Protein AF-A0A925HB87-F1 (afdb_monomer)

Secondary structure (DSSP, 8-state):
-EEEE-TTS-EEEE---SS--PPBTTBSSEEEEEETTEEEEEETTTEEEEE-TT--EEEEE---S---TT-TTS-GGGHHHHHHHHHHHHHHH-PPPSS-HHHHHHHHHHHHHHHHHHHHTSPPPB-TTT-PBPS-TTGGGGSS-PPPTT-----

pLDDT: mean 91.29, std 8.97, range [54.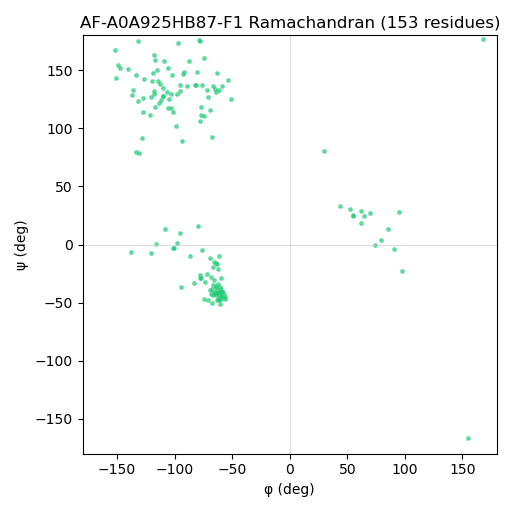75, 98.31]

Foldseek 3Di:
DFWDADPVRDIDDDDDDDPDPDDDPPANDWDWDDDPFWIKTGGPQRKIWTAGPVRDTPDIDHDPDDDDPPDPPDDRPCPVVVQVVQVVCCVPPVHDHPCDPVNVCVVVLSVLQRVLCVVLVHDFDADPVPGDTPPDPPSVVSVDDDDDPPRDDPD

Radius of gyration: 19.56 Å; Cα contacts (8 Å, |Δi|>4): 152; chains: 1; bounding box: 57×35×45 Å

Solvent-accessible surface area (backbone atoms only — not comparable to full-atom values): 9898 Å² total; per-residue (Å²): 117,41,81,47,79,47,96,86,77,47,72,48,79,48,77,83,72,81,100,51,92,78,57,61,96,85,29,92,48,70,51,77,46,83,56,99,75,23,34,42,40,36,46,60,46,82,24,39,37,30,27,37,83,85,70,47,82,76,44,75,48,80,49,92,65,92,59,56,91,80,43,89,90,48,73,68,84,58,59,59,56,55,55,53,49,41,50,50,37,27,72,76,71,66,42,81,59,96,77,40,71,65,59,53,47,53,61,52,46,56,56,51,51,43,52,38,27,63,74,63,71,49,90,78,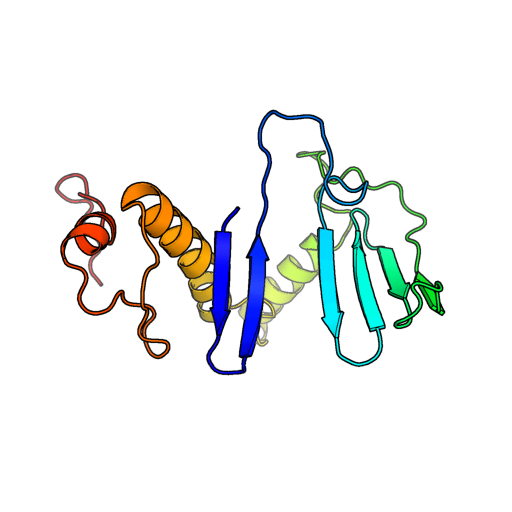50,63,41,88,89,78,70,46,75,54,96,45,74,73,47,54,66,64,73,63,77,89,59,61,92,93,62,64,83,90,124

Mean predicted aligned error: 5.36 Å

Nearest PDB structures (foldseek):
  5uib-assembly1_A  TM=6.207E-01  e=1.315E-01  Rhizobium rhizogenes K84
  4uzr-assembly1_B  TM=5.545E-01  e=1.026E-01  Pyrococcus horikoshii
  2m3x-assembly1_A  TM=5.804E-01  e=1.792E-01  Pyrococcus horikoshii OT3
  8pu0-assembly1_A  TM=7.277E-01  e=6.930E+00  Homo sapiens
  8asv-assembly1_A  TM=5.693E-01  e=3.295E+00  Saccharomyces cerevisiae

Structure (mmCIF, N/CA/C/O backbone):
data_AF-A0A925HB87-F1
#
_entry.id   AF-A0A925HB87-F1
#
loop_
_atom_site.group_PDB
_atom_site.id
_atom_site.type_symbol
_atom_site.label_atom_id
_atom_site.label_alt_id
_atom_site.label_comp_id
_atom_site.label_asym_id
_atom_site.label_entity_id
_atom_site.label_seq_id
_atom_site.pdbx_PDB_ins_code
_atom_site.Cartn_x
_atom_site.Cartn_y
_atom_site.Cartn_z
_atom_site.occupancy
_atom_site.B_iso_or_equiv
_atom_site.auth_seq_id
_atom_site.auth_comp_id
_atom_site.auth_asym_id
_atom_site.auth_atom_id
_atom_site.pdbx_PDB_model_num
ATOM 1 N N . VAL A 1 1 ? 5.043 8.160 10.019 1.00 91.69 1 VAL A N 1
ATOM 2 C CA . VAL A 1 1 ? 5.414 6.803 9.564 1.00 91.69 1 VAL A CA 1
ATOM 3 C C . VAL A 1 1 ? 4.328 5.850 10.026 1.00 91.69 1 VAL A C 1
ATOM 5 O O . VAL A 1 1 ? 3.898 5.988 11.164 1.00 91.69 1 VAL A O 1
ATOM 8 N N . ILE A 1 2 ? 3.860 4.958 9.157 1.00 95.12 2 ILE A N 1
ATOM 9 C CA . ILE A 1 2 ? 2.894 3.898 9.472 1.00 95.12 2 ILE A CA 1
ATOM 10 C C . ILE A 1 2 ? 3.596 2.569 9.203 1.00 95.12 2 ILE A C 1
ATOM 12 O O . ILE A 1 2 ? 4.167 2.404 8.128 1.00 95.12 2 ILE A O 1
ATOM 16 N N . ASN A 1 3 ? 3.554 1.646 10.159 1.00 97.12 3 ASN A N 1
ATOM 17 C CA . ASN A 1 3 ? 4.065 0.290 9.986 1.00 97.12 3 ASN A CA 1
ATOM 18 C C . ASN A 1 3 ? 2.886 -0.682 9.943 1.00 97.12 3 ASN A C 1
ATOM 20 O O . ASN A 1 3 ? 1.965 -0.571 10.751 1.00 97.12 3 ASN A O 1
ATOM 24 N N . LEU A 1 4 ? 2.919 -1.598 8.983 1.00 97.00 4 LEU A N 1
ATOM 25 C CA . LEU A 1 4 ? 1.906 -2.618 8.742 1.00 97.00 4 LEU A CA 1
ATOM 26 C C . LEU A 1 4 ? 2.619 -3.965 8.699 1.00 97.00 4 LEU A C 1
ATOM 28 O O . LEU A 1 4 ? 3.563 -4.121 7.928 1.00 97.00 4 LEU A O 1
ATOM 32 N N . GLU A 1 5 ? 2.167 -4.917 9.504 1.00 97.31 5 GLU A N 1
ATOM 33 C CA . GLU A 1 5 ? 2.688 -6.283 9.539 1.00 97.31 5 GLU A CA 1
ATOM 34 C C . GLU A 1 5 ? 1.603 -7.244 9.058 1.00 97.31 5 GLU A C 1
ATOM 36 O O . GLU A 1 5 ? 0.422 -7.070 9.374 1.00 97.31 5 GLU A O 1
ATOM 41 N N . PHE A 1 6 ? 2.007 -8.248 8.286 1.00 95.75 6 PHE A N 1
ATOM 42 C CA . PHE A 1 6 ? 1.111 -9.228 7.685 1.00 95.75 6 PHE A CA 1
ATOM 43 C C . PHE A 1 6 ? 1.410 -10.636 8.210 1.00 95.75 6 PHE A C 1
ATOM 45 O O . PHE A 1 6 ? 2.502 -10.931 8.697 1.00 95.75 6 PHE A O 1
ATOM 52 N N . ASP A 1 7 ? 0.422 -11.522 8.100 1.00 94.12 7 ASP A 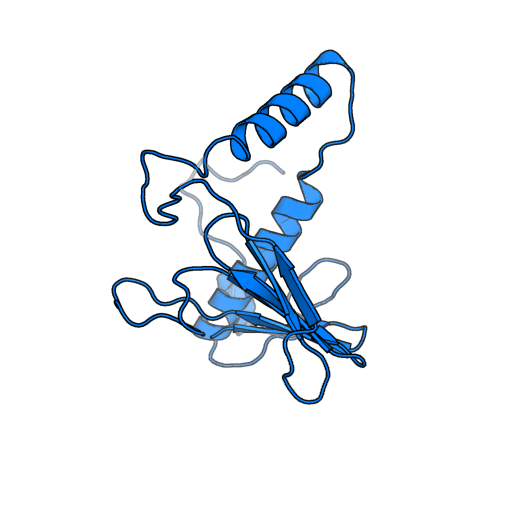N 1
ATOM 53 C CA . ASP A 1 7 ? 0.478 -12.905 8.588 1.00 94.12 7 ASP A CA 1
ATOM 54 C C . ASP A 1 7 ? 1.601 -13.736 7.948 1.00 94.12 7 ASP A C 1
ATOM 56 O O . ASP A 1 7 ? 2.167 -14.621 8.584 1.00 94.12 7 ASP A O 1
ATOM 60 N N . ASN A 1 8 ? 1.970 -13.409 6.712 1.00 95.38 8 ASN A N 1
ATOM 61 C CA . ASN A 1 8 ? 3.070 -14.018 5.974 1.00 95.38 8 ASN A CA 1
ATOM 62 C C . ASN A 1 8 ? 4.466 -13.481 6.358 1.00 95.38 8 ASN A C 1
ATOM 64 O O . ASN A 1 8 ? 5.412 -13.680 5.597 1.00 95.38 8 ASN A O 1
ATOM 68 N N . HIS A 1 9 ? 4.599 -12.786 7.494 1.00 94.94 9 HIS A N 1
ATOM 69 C CA . HIS A 1 9 ? 5.845 -12.176 7.979 1.00 94.94 9 HIS A CA 1
ATOM 70 C C . HIS A 1 9 ? 6.439 -11.101 7.056 1.00 94.94 9 HIS A C 1
ATOM 72 O O . HIS A 1 9 ? 7.611 -10.747 7.182 1.00 94.94 9 HIS A O 1
ATOM 78 N N . SER A 1 10 ? 5.636 -10.553 6.142 1.00 96.69 10 SER A N 1
ATOM 79 C CA . SER A 1 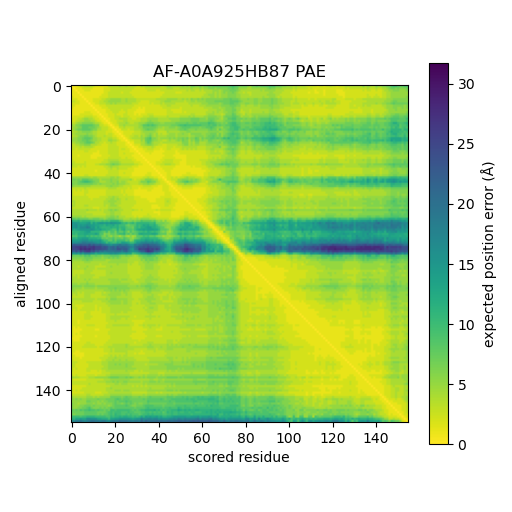10 ? 5.997 -9.339 5.415 1.00 96.69 10 SER A CA 1
ATOM 80 C C . SER A 1 10 ? 5.578 -8.093 6.194 1.00 96.69 10 SER A C 1
ATOM 82 O O . SER A 1 10 ? 4.681 -8.132 7.042 1.00 96.69 10 SER A O 1
ATOM 84 N N . ALA A 1 11 ? 6.229 -6.972 5.895 1.00 97.19 11 ALA A N 1
ATOM 85 C CA . ALA A 1 11 ? 5.891 -5.687 6.479 1.00 97.19 11 ALA A CA 1
ATOM 86 C C . ALA A 1 11 ? 5.979 -4.572 5.439 1.00 97.19 11 ALA A C 1
ATOM 88 O O . ALA A 1 11 ? 6.774 -4.627 4.499 1.00 97.19 11 ALA A O 1
ATOM 89 N N . ILE A 1 12 ? 5.165 -3.540 5.637 1.00 96.81 12 ILE A N 1
ATOM 90 C CA . ILE A 1 12 ? 5.227 -2.285 4.895 1.00 96.81 12 ILE A CA 1
ATOM 91 C C . ILE A 1 12 ? 5.466 -1.163 5.896 1.00 96.81 12 ILE A C 1
ATOM 93 O O . ILE A 1 12 ? 4.697 -0.984 6.841 1.00 96.81 12 ILE A O 1
ATOM 97 N N . THR A 1 13 ? 6.491 -0.358 5.636 1.00 96.00 13 THR A N 1
ATOM 98 C CA . THR A 1 13 ? 6.680 0.939 6.284 1.00 96.00 13 THR A CA 1
ATOM 99 C C . THR A 1 13 ? 6.324 2.024 5.282 1.00 96.00 13 THR A C 1
ATOM 101 O O . THR A 1 13 ? 6.968 2.161 4.244 1.00 96.00 13 THR A O 1
ATOM 104 N N . TRP A 1 14 ? 5.298 2.809 5.593 1.00 93.19 14 TRP A N 1
ATOM 105 C CA . TRP A 1 14 ? 4.899 3.957 4.792 1.00 93.19 14 TRP A CA 1
ATOM 106 C C . TRP A 1 14 ? 5.320 5.262 5.466 1.00 93.19 14 TRP A C 1
ATOM 108 O O . TRP A 1 14 ? 4.965 5.550 6.617 1.00 93.19 14 TRP A O 1
ATOM 118 N N . GLU A 1 15 ? 6.060 6.086 4.733 1.00 91.19 15 GLU A N 1
ATOM 119 C CA . GLU A 1 15 ? 6.467 7.413 5.168 1.00 91.19 15 GLU A CA 1
ATOM 120 C C . GLU A 1 15 ? 6.089 8.458 4.117 1.00 91.19 15 GLU A C 1
ATOM 122 O O . GLU A 1 15 ? 6.626 8.482 3.015 1.00 91.19 15 GLU A O 1
ATOM 127 N N . GLY A 1 16 ? 5.170 9.349 4.487 1.00 88.19 16 GLY A N 1
ATOM 128 C CA . GLY A 1 16 ? 4.813 10.523 3.703 1.00 88.19 16 GLY A CA 1
ATOM 129 C C . GLY A 1 16 ? 5.233 11.800 4.421 1.00 88.19 16 GLY A C 1
ATOM 130 O O . GLY A 1 16 ? 5.045 11.939 5.631 1.00 88.19 16 GLY A O 1
ATOM 131 N N . ARG A 1 17 ? 5.776 12.757 3.667 1.00 86.62 17 ARG A N 1
ATOM 132 C CA . ARG A 1 17 ? 6.062 14.115 4.136 1.00 86.62 17 ARG A CA 1
ATOM 133 C C . ARG A 1 17 ? 5.301 15.101 3.259 1.00 86.62 17 ARG A C 1
ATOM 135 O O . ARG A 1 17 ? 5.623 15.258 2.088 1.00 86.62 17 ARG A O 1
ATOM 142 N N . SER A 1 18 ? 4.299 15.768 3.828 1.00 85.25 18 SER A N 1
ATOM 143 C CA . SER A 1 18 ? 3.635 16.898 3.171 1.00 85.25 18 SER A CA 1
ATOM 144 C C . SER A 1 18 ? 4.294 18.210 3.593 1.00 85.25 18 SER A C 1
ATOM 146 O O . SER A 1 18 ? 4.761 18.329 4.726 1.00 85.25 18 SER A O 1
ATOM 148 N N . CYS A 1 19 ? 4.332 19.190 2.688 1.00 87.00 19 CYS A N 1
ATOM 149 C CA . CYS A 1 19 ? 4.869 20.536 2.934 1.00 87.00 19 CYS A CA 1
ATOM 150 C C . CYS A 1 19 ? 6.320 20.568 3.458 1.00 87.00 19 CYS A C 1
ATOM 152 O O . CYS A 1 19 ? 6.734 21.532 4.098 1.00 87.00 19 CYS A O 1
ATOM 154 N N . ASN A 1 20 ? 7.106 19.527 3.181 1.00 87.88 20 ASN A N 1
ATOM 155 C CA . ASN A 1 20 ? 8.514 19.437 3.547 1.00 87.88 20 ASN A CA 1
ATOM 156 C C . ASN A 1 20 ? 9.317 18.994 2.319 1.00 87.88 20 ASN A C 1
ATOM 158 O O . ASN A 1 20 ? 9.025 17.959 1.727 1.00 87.88 20 ASN A O 1
ATOM 162 N N . GLY A 1 21 ? 10.311 19.792 1.922 1.00 85.00 21 GLY A N 1
ATOM 163 C CA . GLY A 1 21 ? 11.086 19.571 0.696 1.00 85.00 21 GLY A CA 1
ATOM 164 C C . GLY A 1 21 ? 12.133 18.456 0.781 1.00 85.00 21 GLY A C 1
ATOM 165 O O . GLY A 1 21 ? 12.790 18.173 -0.219 1.00 85.00 21 GLY A O 1
ATOM 166 N N . ARG A 1 22 ? 12.330 17.838 1.952 1.00 88.31 22 ARG A N 1
ATOM 167 C CA . ARG A 1 22 ? 13.291 16.743 2.121 1.00 88.31 22 ARG A CA 1
ATOM 168 C C . ARG A 1 22 ? 12.728 15.433 1.556 1.00 88.31 22 ARG A C 1
ATOM 170 O O . ARG A 1 22 ? 11.732 14.924 2.063 1.00 88.31 22 ARG A O 1
ATOM 177 N N . SER A 1 23 ? 13.410 14.878 0.556 1.00 87.25 23 SER A N 1
ATOM 178 C CA . SER A 1 23 ? 13.107 13.575 -0.046 1.00 87.25 23 SER A CA 1
ATOM 179 C C . SER A 1 23 ? 13.510 12.389 0.837 1.00 87.25 23 SER A C 1
ATOM 181 O O . SER A 1 23 ? 14.345 12.516 1.739 1.00 87.25 23 SER A O 1
ATOM 183 N N . VAL A 1 24 ? 12.916 11.230 0.541 1.00 83.25 24 VAL A N 1
ATOM 184 C CA . VAL A 1 24 ? 13.258 9.918 1.115 1.00 83.25 24 VAL A CA 1
ATOM 185 C C . VAL A 1 24 ? 14.060 9.159 0.073 1.00 83.25 24 VAL A C 1
ATOM 187 O O . VAL A 1 24 ? 13.653 9.124 -1.083 1.00 83.25 24 VAL A O 1
ATOM 190 N N . GLU A 1 25 ? 15.219 8.612 0.446 1.00 80.25 25 GLU A N 1
ATOM 191 C CA . GLU A 1 25 ? 16.090 7.874 -0.491 1.00 80.25 25 GLU A CA 1
ATOM 192 C C . GLU A 1 25 ? 16.430 8.665 -1.776 1.00 80.25 25 GLU A C 1
ATOM 194 O O . GLU A 1 25 ? 16.595 8.111 -2.857 1.00 80.25 25 GLU A O 1
ATOM 199 N N . GLY A 1 26 ? 16.494 9.999 -1.689 1.00 83.75 26 GLY A N 1
ATOM 200 C CA . GLY A 1 26 ? 16.784 10.858 -2.842 1.00 83.75 26 GLY A CA 1
ATOM 201 C C . GLY A 1 26 ? 15.635 11.020 -3.848 1.00 83.75 26 GLY A C 1
ATOM 202 O O . GLY A 1 26 ? 15.792 11.800 -4.785 1.00 83.75 26 GLY A O 1
ATOM 203 N N . SER A 1 27 ? 14.475 10.389 -3.634 1.00 85.94 27 SER A N 1
ATOM 204 C CA . SER A 1 27 ? 13.304 10.488 -4.516 1.00 85.94 27 SER A CA 1
ATOM 205 C C . SER A 1 27 ? 12.105 11.165 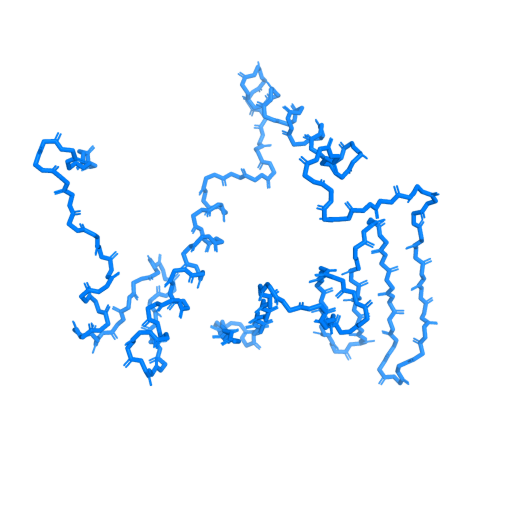-3.838 1.00 85.94 27 SER A C 1
ATOM 207 O O . SER A 1 27 ? 11.937 11.126 -2.617 1.00 85.94 27 SER A O 1
ATOM 209 N N . SER A 1 28 ? 11.271 11.850 -4.625 1.00 84.19 28 SER A N 1
ATOM 210 C CA . SER A 1 28 ? 10.055 12.513 -4.123 1.00 84.19 28 SER A CA 1
ATOM 211 C C . SER A 1 28 ? 8.913 11.528 -3.869 1.00 84.19 28 SER A C 1
ATOM 213 O O . SER A 1 28 ? 8.083 11.771 -2.996 1.00 84.19 28 SER A O 1
ATOM 215 N N . VAL A 1 29 ? 8.888 10.428 -4.621 1.00 87.38 29 VAL A N 1
ATOM 216 C CA . VAL A 1 29 ? 7.955 9.304 -4.511 1.00 87.38 29 VAL A CA 1
ATOM 217 C C . VAL A 1 29 ? 8.693 8.027 -4.900 1.00 87.38 29 VAL A C 1
ATOM 219 O O . VAL A 1 29 ? 9.614 8.067 -5.712 1.00 87.38 29 VAL A O 1
ATOM 222 N N . GLY A 1 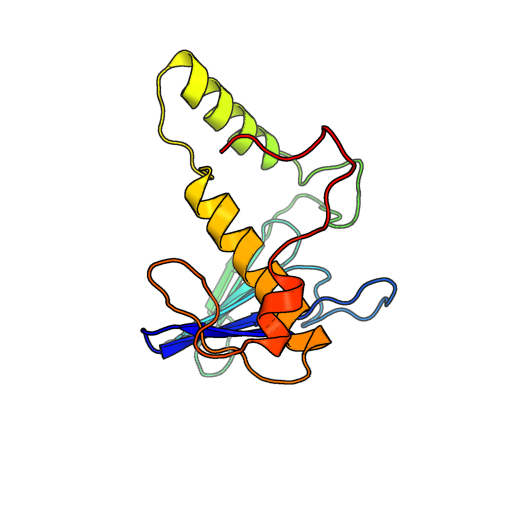30 ? 8.279 6.888 -4.363 1.00 90.75 30 GLY A N 1
ATOM 223 C CA . GLY A 1 30 ? 8.868 5.612 -4.741 1.00 90.75 30 GLY A CA 1
ATOM 224 C C . GLY A 1 30 ? 8.469 4.484 -3.809 1.00 90.75 30 GLY A C 1
ATOM 225 O O . GLY A 1 30 ? 7.773 4.694 -2.814 1.00 90.75 30 GLY A O 1
ATOM 226 N N . VAL A 1 31 ? 8.923 3.284 -4.151 1.00 94.50 31 VAL A N 1
ATOM 227 C CA . VAL A 1 31 ? 8.756 2.074 -3.345 1.00 94.50 31 VAL A CA 1
ATOM 228 C C . VAL A 1 31 ? 10.076 1.317 -3.339 1.00 94.50 31 VAL A C 1
ATOM 230 O O . VAL A 1 31 ? 10.683 1.108 -4.389 1.00 94.50 31 VAL A O 1
ATOM 233 N N . MET A 1 32 ? 10.504 0.893 -2.153 1.00 95.50 32 MET A N 1
ATOM 234 C CA . MET A 1 32 ? 11.641 -0.001 -1.976 1.00 95.50 32 MET A CA 1
ATOM 235 C C . MET A 1 32 ? 11.135 -1.362 -1.506 1.00 95.50 32 MET A C 1
ATOM 237 O O . MET A 1 32 ? 10.414 -1.450 -0.513 1.00 95.50 32 MET A O 1
ATOM 241 N N . PHE A 1 33 ? 11.541 -2.416 -2.203 1.00 97.38 33 PHE A N 1
ATOM 242 C CA . PHE A 1 33 ? 11.330 -3.798 -1.794 1.00 97.38 33 PHE A CA 1
ATOM 243 C C . PHE A 1 33 ? 12.652 -4.381 -1.313 1.00 97.38 33 PHE A C 1
ATOM 245 O O . PHE A 1 33 ? 13.658 -4.290 -2.018 1.00 97.38 33 PHE A O 1
ATOM 252 N N . TYR A 1 34 ? 12.626 -5.023 -0.151 1.00 97.38 34 TYR A N 1
ATOM 253 C CA . TYR A 1 34 ? 13.746 -5.784 0.391 1.00 97.38 34 TYR A CA 1
ATOM 254 C C . TYR A 1 34 ? 13.395 -7.268 0.351 1.00 97.38 34 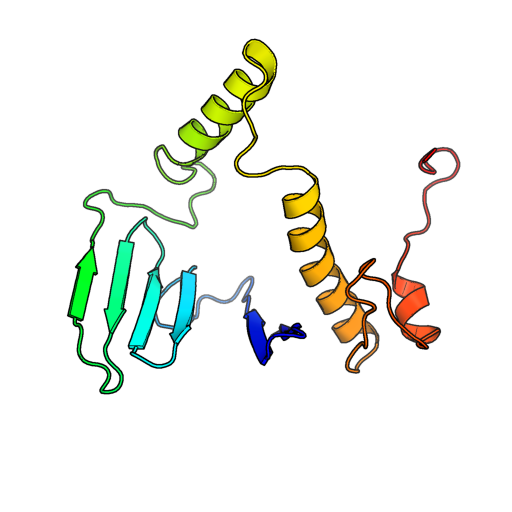TYR A C 1
ATOM 256 O O . TYR A 1 34 ? 12.334 -7.665 0.832 1.00 97.38 34 TYR A O 1
ATOM 264 N N . GLY A 1 35 ? 14.271 -8.077 -0.236 1.00 96.94 35 GLY A N 1
ATOM 265 C CA . GLY A 1 35 ? 14.118 -9.524 -0.316 1.00 96.94 35 GLY A CA 1
ATOM 266 C C . GLY A 1 35 ? 15.392 -10.254 0.090 1.00 96.94 35 GLY A C 1
ATOM 267 O O . GLY A 1 35 ? 16.439 -9.655 0.325 1.00 96.94 35 GLY A O 1
ATOM 268 N N . GLU A 1 36 ? 15.314 -11.580 0.136 1.00 97.31 36 GLU A N 1
ATOM 269 C CA . GLU A 1 36 ? 16.416 -12.434 0.602 1.00 97.31 36 GLU A CA 1
ATOM 270 C C . GLU A 1 36 ? 17.648 -12.407 -0.311 1.00 97.31 36 GLU A C 1
ATOM 272 O O . GLU A 1 36 ? 18.739 -12.771 0.117 1.00 97.31 36 GLU A O 1
ATOM 277 N N . THR A 1 37 ? 17.496 -11.986 -1.569 1.00 97.12 37 THR A N 1
ATOM 278 C CA . THR A 1 37 ? 18.572 -12.002 -2.573 1.00 97.12 37 THR A CA 1
ATOM 279 C C . THR A 1 37 ? 18.974 -10.613 -3.062 1.00 97.12 37 THR A C 1
ATOM 281 O O . THR A 1 37 ? 19.840 -10.504 -3.929 1.00 97.12 37 THR A O 1
ATOM 284 N N . GLY A 1 38 ? 18.349 -9.553 -2.549 1.00 98.00 38 GLY A N 1
ATOM 285 C CA . GLY A 1 38 ? 18.595 -8.190 -3.005 1.00 98.00 38 GLY A CA 1
ATOM 286 C C . GLY A 1 38 ? 17.420 -7.250 -2.772 1.00 98.00 38 GLY A C 1
ATOM 287 O O . GLY A 1 38 ? 16.469 -7.579 -2.061 1.00 98.00 38 GLY A O 1
ATOM 288 N N . SER A 1 39 ? 17.487 -6.091 -3.419 1.00 97.94 39 SER A N 1
ATOM 289 C CA . SER A 1 39 ? 16.496 -5.024 -3.274 1.00 97.94 39 SER A CA 1
ATOM 290 C C . SER A 1 39 ? 16.063 -4.473 -4.627 1.00 97.94 39 SER A C 1
ATOM 292 O O . SER A 1 39 ? 16.869 -4.382 -5.555 1.00 97.94 39 SER A O 1
ATOM 294 N N . LEU A 1 40 ? 14.796 -4.072 -4.732 1.00 97.44 40 LEU A N 1
ATOM 295 C CA . LEU A 1 40 ? 14.232 -3.379 -5.891 1.00 97.44 40 LEU A CA 1
ATOM 296 C C . LEU A 1 40 ? 13.778 -1.987 -5.461 1.00 97.44 40 LEU A C 1
ATOM 298 O O . LEU A 1 40 ? 12.865 -1.856 -4.649 1.00 97.44 40 LEU A O 1
ATOM 302 N N . LEU A 1 41 ? 14.383 -0.965 -6.055 1.00 95.25 41 LEU A N 1
ATOM 303 C CA . LEU A 1 41 ? 13.981 0.424 -5.893 1.00 95.25 41 LEU A CA 1
ATOM 304 C C . LEU A 1 41 ? 13.218 0.875 -7.136 1.00 95.25 41 LEU A C 1
ATOM 306 O O . LEU A 1 41 ? 13.782 0.909 -8.229 1.00 95.25 41 LEU A O 1
ATOM 310 N N . ILE A 1 42 ? 11.953 1.239 -6.959 1.00 93.19 42 ILE A N 1
ATOM 311 C CA . ILE A 1 42 ? 11.148 1.934 -7.963 1.00 93.19 42 ILE A CA 1
ATOM 312 C C . ILE A 1 42 ? 11.114 3.409 -7.567 1.00 93.19 42 ILE A C 1
ATOM 314 O O . ILE A 1 42 ? 10.569 3.759 -6.519 1.00 93.19 42 ILE A O 1
ATOM 318 N N . GLU A 1 43 ? 11.718 4.263 -8.387 1.00 87.81 43 GLU A N 1
ATOM 319 C CA . GLU A 1 43 ? 11.798 5.709 -8.149 1.00 87.81 43 GLU A CA 1
ATOM 320 C C . GLU A 1 43 ? 10.696 6.441 -8.925 1.00 87.81 43 GLU A C 1
ATOM 322 O O . GLU A 1 43 ? 9.987 5.869 -9.758 1.00 87.81 43 GLU A O 1
ATOM 327 N N . SER A 1 44 ? 10.571 7.745 -8.690 1.00 81.56 44 SER A N 1
ATOM 328 C CA . SER A 1 44 ? 9.807 8.621 -9.574 1.00 81.56 44 SER A CA 1
ATOM 329 C C . SER A 1 44 ? 10.275 8.507 -11.032 1.00 81.56 44 SER A C 1
ATOM 331 O O . SER A 1 44 ? 11.477 8.501 -11.296 1.00 81.56 44 SER A O 1
ATOM 333 N N . GLY A 1 45 ? 9.335 8.545 -11.980 1.00 79.94 45 GLY A N 1
ATOM 334 C CA . GLY A 1 45 ? 9.650 8.704 -13.402 1.00 79.94 45 GLY A CA 1
ATOM 335 C C . GLY A 1 45 ? 9.761 7.409 -14.205 1.00 79.94 45 GLY A C 1
ATOM 336 O O . GLY A 1 45 ? 10.448 7.395 -15.219 1.00 79.94 45 GLY A O 1
ATOM 337 N N . ASN A 1 46 ? 9.055 6.346 -13.809 1.00 81.62 46 ASN A N 1
ATOM 338 C CA . ASN A 1 46 ? 8.972 5.071 -14.540 1.00 81.62 46 ASN A CA 1
ATOM 339 C C . ASN A 1 46 ? 10.328 4.349 -14.686 1.00 81.62 46 ASN A C 1
ATOM 341 O O . ASN A 1 46 ? 10.553 3.619 -15.652 1.00 81.62 46 ASN A O 1
ATOM 345 N N . SER A 1 47 ? 11.237 4.550 -13.730 1.00 88.06 47 SER A N 1
ATOM 346 C CA . SER A 1 47 ? 12.530 3.870 -13.640 1.00 88.06 47 SER A CA 1
ATOM 347 C C . SER A 1 47 ? 12.565 2.880 -12.477 1.00 88.06 47 SER A C 1
ATOM 349 O O . SER A 1 47 ? 11.809 2.990 -11.509 1.00 88.06 47 SER A O 1
ATOM 351 N N . TYR A 1 48 ? 13.475 1.907 -12.557 1.00 93.81 48 TYR A N 1
ATOM 352 C CA . TYR A 1 48 ? 13.780 1.047 -11.418 1.00 93.81 48 TYR A CA 1
ATOM 353 C C . TYR A 1 48 ? 15.233 0.573 -11.411 1.00 93.81 48 TYR A C 1
ATOM 355 O O . TYR A 1 48 ? 15.881 0.445 -12.456 1.00 93.81 48 TYR A O 1
ATOM 363 N N . LYS A 1 49 ? 15.725 0.265 -10.212 1.00 96.06 49 LYS A N 1
ATOM 364 C CA . LYS A 1 49 ? 17.065 -0.260 -9.942 1.00 96.06 49 LYS A CA 1
ATOM 365 C C . LYS A 1 49 ? 16.973 -1.539 -9.117 1.00 96.06 49 LYS A C 1
ATOM 367 O O . LYS A 1 49 ? 16.134 -1.642 -8.227 1.00 96.06 49 LYS A O 1
ATOM 372 N N . ILE A 1 50 ? 17.842 -2.503 -9.404 1.00 97.94 50 ILE A N 1
ATOM 373 C CA . ILE A 1 50 ? 17.988 -3.745 -8.637 1.00 97.94 50 ILE A CA 1
ATOM 374 C C . ILE A 1 50 ? 19.393 -3.791 -8.057 1.00 97.94 50 ILE A C 1
ATOM 376 O O . ILE A 1 50 ? 20.368 -3.602 -8.789 1.00 97.94 50 ILE A O 1
ATOM 380 N N . TYR A 1 51 ? 19.480 -4.096 -6.769 1.00 98.19 51 TYR A N 1
ATOM 381 C CA . TYR A 1 51 ? 20.725 -4.220 -6.023 1.00 98.19 51 TYR A CA 1
ATOM 382 C C . TYR A 1 51 ? 20.888 -5.635 -5.472 1.00 98.19 51 TYR A C 1
ATOM 384 O O . TYR A 1 51 ? 19.897 -6.277 -5.122 1.00 98.19 51 TYR A O 1
ATOM 392 N N . ASP A 1 52 ? 22.128 -6.114 -5.374 1.00 98.25 52 ASP A N 1
ATOM 393 C CA . ASP A 1 52 ? 22.448 -7.328 -4.616 1.00 98.25 52 ASP A CA 1
ATOM 394 C C . ASP A 1 52 ? 22.521 -7.046 -3.098 1.00 98.25 52 ASP A C 1
ATOM 396 O O . ASP A 1 52 ? 22.435 -5.902 -2.648 1.00 98.25 52 ASP A O 1
ATOM 400 N N . LEU A 1 53 ? 22.722 -8.089 -2.284 1.00 98.12 53 LEU A N 1
ATOM 401 C CA . LEU A 1 53 ? 22.844 -7.962 -0.820 1.00 98.12 53 LEU A CA 1
ATOM 402 C C . LEU A 1 53 ? 24.063 -7.150 -0.349 1.00 98.12 53 LEU A C 1
ATOM 404 O O . LEU A 1 53 ? 24.132 -6.763 0.815 1.00 98.12 53 LEU A O 1
ATOM 408 N N . LYS A 1 54 ? 25.044 -6.912 -1.224 1.00 97.88 54 LYS A N 1
ATOM 409 C CA . LYS A 1 54 ? 26.230 -6.094 -0.940 1.00 97.88 54 LYS A CA 1
ATOM 410 C C . LYS A 1 54 ? 26.045 -4.649 -1.409 1.00 97.88 54 LYS A C 1
ATOM 412 O O . LYS A 1 54 ? 27.008 -3.886 -1.379 1.00 97.88 54 LYS A O 1
ATOM 417 N N . ASN A 1 55 ? 24.825 -4.279 -1.807 1.00 96.44 55 ASN A N 1
ATOM 418 C CA . ASN A 1 55 ? 24.463 -2.970 -2.334 1.00 96.44 55 ASN A CA 1
ATOM 419 C C . ASN A 1 55 ? 25.151 -2.624 -3.671 1.00 96.44 55 ASN A C 1
ATOM 421 O O . ASN A 1 55 ? 25.309 -1.451 -4.012 1.00 96.44 55 ASN A O 1
ATOM 425 N N . ASN A 1 56 ? 25.559 -3.627 -4.456 1.00 98.00 56 ASN A N 1
ATOM 426 C CA . ASN A 1 56 ? 26.023 -3.399 -5.823 1.00 98.00 56 ASN A CA 1
ATOM 427 C C . ASN A 1 56 ? 24.820 -3.280 -6.760 1.00 98.00 56 ASN A C 1
ATOM 429 O O . ASN A 1 56 ? 23.890 -4.083 -6.687 1.00 98.00 56 ASN A O 1
ATOM 433 N N . LEU A 1 57 ? 24.857 -2.314 -7.679 1.00 97.88 57 LEU A N 1
ATOM 434 C CA . LEU A 1 57 ? 23.842 -2.170 -8.720 1.00 97.88 57 LEU A CA 1
ATOM 435 C C . LEU A 1 57 ? 23.956 -3.326 -9.726 1.00 97.88 57 LEU A C 1
ATOM 437 O O . LEU A 1 57 ? 24.952 -3.443 -10.437 1.00 97.88 57 LEU A O 1
ATOM 441 N N . VAL A 1 58 ? 22.921 -4.159 -9.798 1.00 97.88 58 VAL A N 1
ATOM 442 C CA . VAL A 1 58 ? 22.836 -5.315 -10.705 1.00 97.88 58 VAL A CA 1
ATOM 443 C C . VAL A 1 58 ? 22.116 -4.948 -11.998 1.00 97.88 58 VAL A C 1
ATOM 445 O O . VAL A 1 58 ? 22.467 -5.433 -13.073 1.00 97.88 58 VAL A O 1
ATOM 448 N N . LYS A 1 59 ? 21.090 -4.096 -11.909 1.00 97.50 59 LYS A N 1
ATOM 449 C CA . LYS A 1 59 ? 20.295 -3.667 -13.062 1.00 97.50 59 LYS A CA 1
ATOM 450 C C . LYS A 1 59 ? 19.741 -2.272 -12.845 1.00 97.50 59 LYS A C 1
ATOM 452 O O . LYS A 1 59 ? 19.295 -1.946 -11.752 1.00 97.50 59 LYS A O 1
ATOM 457 N N . GLU A 1 60 ? 19.688 -1.494 -13.915 1.00 96.00 60 GLU A N 1
ATOM 458 C CA . GLU A 1 60 ? 19.023 -0.198 -13.944 1.00 96.00 60 GLU A CA 1
ATOM 459 C C . GLU A 1 60 ? 18.237 -0.067 -15.248 1.00 96.00 60 GLU A C 1
ATOM 461 O O . GLU A 1 60 ? 18.776 -0.292 -16.332 1.00 96.00 60 GLU A O 1
ATOM 466 N N . ILE A 1 61 ? 16.957 0.281 -15.137 1.00 94.06 61 ILE A N 1
ATOM 467 C CA . ILE A 1 61 ? 16.123 0.703 -16.260 1.00 94.06 61 ILE A CA 1
ATOM 468 C C . ILE A 1 61 ? 15.771 2.164 -16.037 1.00 94.06 61 ILE A C 1
ATOM 470 O O . ILE A 1 61 ? 15.175 2.519 -15.020 1.00 94.06 61 ILE A O 1
ATOM 474 N N . LYS A 1 62 ? 16.144 3.003 -17.002 1.00 89.44 62 LYS A N 1
ATOM 475 C CA . LYS A 1 62 ? 15.825 4.430 -17.013 1.00 89.44 62 LYS A CA 1
ATOM 476 C C . LYS A 1 62 ? 14.686 4.690 -17.977 1.00 89.44 62 LYS A C 1
ATOM 478 O O . LYS A 1 62 ? 14.603 4.061 -19.031 1.00 89.44 62 LYS A O 1
ATOM 483 N N . ASN A 1 63 ? 13.859 5.659 -17.624 1.00 82.75 63 ASN A N 1
ATOM 484 C CA . ASN A 1 63 ? 12.987 6.307 -18.578 1.00 82.75 63 ASN A CA 1
ATOM 485 C C . ASN A 1 63 ? 13.729 7.499 -19.190 1.00 82.75 63 ASN A C 1
ATOM 487 O O . ASN A 1 63 ? 14.390 8.251 -18.475 1.00 82.75 63 ASN A O 1
ATOM 491 N N . ASN A 1 64 ? 13.629 7.660 -20.505 1.00 78.00 64 ASN A N 1
ATOM 492 C CA . ASN A 1 64 ? 14.261 8.777 -21.207 1.00 78.00 64 ASN A CA 1
ATOM 493 C C . ASN A 1 64 ? 13.370 10.028 -21.229 1.00 78.00 64 ASN A C 1
ATOM 495 O O . ASN A 1 64 ? 13.840 11.101 -21.603 1.00 78.00 64 ASN A O 1
ATOM 499 N N . SER A 1 65 ? 12.105 9.903 -20.823 1.00 76.44 65 SER A N 1
ATOM 500 C CA . SER A 1 65 ? 11.180 11.027 -20.704 1.00 76.44 65 SER A CA 1
ATOM 501 C C . SER A 1 65 ? 11.381 11.767 -19.383 1.00 76.44 65 SER A C 1
ATOM 503 O O . SER A 1 65 ? 11.506 11.157 -18.320 1.00 76.44 65 SER A O 1
ATOM 505 N N . THR A 1 66 ? 11.373 13.098 -19.433 1.00 71.69 66 THR A N 1
ATOM 506 C CA . THR A 1 66 ? 11.371 13.934 -18.230 1.00 71.69 66 THR A CA 1
ATOM 507 C C . THR A 1 66 ? 9.989 13.901 -17.590 1.00 71.69 66 THR A C 1
ATOM 509 O O . THR A 1 66 ? 9.047 14.466 -18.140 1.00 71.69 66 THR A O 1
ATOM 512 N N . ILE A 1 67 ? 9.876 13.261 -16.428 1.00 72.62 67 ILE A N 1
ATOM 513 C CA . ILE A 1 67 ? 8.636 13.191 -15.650 1.00 72.62 67 ILE A CA 1
ATOM 514 C C . ILE A 1 67 ? 8.819 13.994 -14.364 1.00 72.62 67 ILE A C 1
ATOM 516 O O . ILE A 1 67 ? 9.720 13.707 -13.575 1.00 72.62 67 ILE A O 1
ATOM 520 N N . ASP A 1 68 ? 7.938 14.966 -14.126 1.00 74.31 68 ASP A N 1
ATOM 521 C CA . ASP A 1 68 ? 7.793 15.592 -12.812 1.00 74.31 68 ASP A CA 1
ATOM 522 C C . ASP A 1 68 ? 6.612 14.958 -12.077 1.00 74.31 68 ASP A C 1
ATOM 524 O O . ASP A 1 68 ? 5.456 15.295 -12.320 1.00 74.31 68 ASP A O 1
ATOM 528 N N . ALA A 1 69 ? 6.906 14.061 -11.133 1.00 70.00 69 ALA A N 1
ATOM 529 C CA . ALA A 1 69 ? 5.890 13.392 -10.320 1.00 70.00 69 ALA A CA 1
ATOM 530 C C . ALA A 1 69 ? 5.049 14.352 -9.449 1.00 70.00 69 ALA A C 1
ATOM 532 O O . ALA A 1 69 ? 4.074 13.924 -8.838 1.00 70.00 69 ALA A O 1
ATOM 533 N N . ARG A 1 70 ? 5.423 15.636 -9.349 1.00 73.06 70 ARG A N 1
ATOM 534 C CA . ARG A 1 70 ? 4.667 16.664 -8.616 1.00 73.06 70 ARG A CA 1
ATOM 535 C C . ARG A 1 70 ? 3.834 17.561 -9.532 1.00 73.06 70 ARG A C 1
ATOM 537 O O . ARG A 1 70 ? 3.124 18.432 -9.027 1.00 73.06 70 ARG A O 1
ATOM 544 N N . ASN A 1 71 ? 3.913 17.380 -10.848 1.00 74.12 71 ASN A N 1
ATOM 545 C CA . ASN A 1 71 ? 3.127 18.162 -11.787 1.00 74.12 71 ASN A CA 1
ATOM 546 C C . ASN A 1 71 ? 1.682 17.644 -11.840 1.00 74.12 71 ASN A C 1
ATOM 548 O O . ASN A 1 71 ? 1.387 16.614 -12.434 1.00 74.12 71 ASN A O 1
ATOM 552 N N . VAL A 1 72 ? 0.759 18.403 -11.251 1.00 68.12 72 VAL A N 1
ATOM 553 C CA . VAL A 1 72 ? -0.680 18.082 -11.228 1.00 68.12 72 VAL A CA 1
ATOM 554 C C . VAL A 1 72 ? -1.369 18.200 -12.594 1.00 68.12 72 VAL A C 1
ATOM 556 O O . VAL A 1 72 ? -2.512 17.774 -12.733 1.00 68.12 72 VAL A O 1
ATOM 559 N N . ALA A 1 73 ? -0.703 18.794 -13.586 1.00 69.75 73 ALA A N 1
ATOM 560 C CA . ALA A 1 73 ? -1.202 18.946 -14.951 1.00 69.75 73 ALA A CA 1
ATOM 561 C C . ALA A 1 73 ? -0.605 17.919 -15.932 1.00 69.75 73 ALA A C 1
ATOM 563 O O . ALA A 1 73 ? -0.994 17.910 -17.097 1.00 69.75 73 ALA A O 1
ATOM 564 N N . ASP A 1 74 ? 0.320 17.070 -15.475 1.00 61.56 74 ASP A N 1
ATOM 565 C CA . ASP A 1 74 ? 0.961 16.034 -16.289 1.00 61.56 74 ASP A CA 1
ATOM 566 C C . ASP A 1 74 ? 0.916 14.690 -15.545 1.00 61.56 74 ASP A C 1
ATOM 568 O O . ASP A 1 74 ? 1.893 14.297 -14.899 1.00 61.56 74 ASP A O 1
ATOM 572 N N . PRO A 1 75 ? -0.236 13.996 -15.551 1.00 54.75 75 PRO A N 1
ATOM 573 C CA . PRO A 1 75 ? -0.337 12.687 -14.933 1.00 54.75 75 PRO A CA 1
ATOM 574 C C . PRO A 1 75 ? 0.505 11.672 -15.721 1.00 54.75 75 PRO A C 1
ATOM 576 O O . PRO A 1 75 ? 0.064 11.093 -16.709 1.00 54.75 75 PRO A O 1
ATOM 579 N N . ALA A 1 76 ? 1.755 11.506 -15.283 1.00 58.12 76 ALA A N 1
ATOM 580 C CA . ALA A 1 76 ? 2.673 10.401 -15.566 1.00 58.12 76 ALA A CA 1
ATOM 581 C C . ALA A 1 76 ? 2.745 9.900 -17.026 1.00 58.12 76 ALA A C 1
ATOM 583 O O . ALA A 1 76 ? 2.970 8.705 -17.230 1.00 58.12 76 ALA A O 1
ATOM 584 N N . GLN A 1 77 ? 2.574 10.796 -18.009 1.00 60.47 77 GLN A N 1
ATOM 585 C CA . GLN A 1 77 ? 2.769 10.582 -19.450 1.00 60.47 77 GLN A CA 1
ATOM 586 C C . GLN A 1 77 ? 2.511 9.138 -19.919 1.00 60.47 77 GLN A C 1
ATOM 588 O O . GLN A 1 77 ? 3.451 8.377 -20.128 1.00 60.47 77 GLN A O 1
ATOM 593 N N . GLU A 1 78 ? 1.226 8.801 -20.103 1.00 68.69 78 GLU A N 1
ATOM 594 C CA . GLU A 1 78 ? 0.664 7.556 -20.681 1.00 68.69 78 GLU A CA 1
ATOM 595 C C . GLU A 1 78 ? 0.207 6.462 -19.703 1.00 68.69 78 GLU A C 1
ATOM 597 O O . GLU A 1 78 ? -0.678 5.685 -20.070 1.00 68.69 78 GLU A O 1
ATOM 602 N N . LEU A 1 79 ? 0.702 6.396 -18.462 1.00 78.56 79 LEU A N 1
ATOM 603 C CA . LEU A 1 79 ? 0.286 5.311 -17.552 1.00 78.56 79 LEU A CA 1
ATOM 604 C C . LEU A 1 79 ? -1.214 5.357 -17.215 1.00 78.56 79 LEU A C 1
ATOM 606 O O . LEU A 1 79 ? -1.887 4.325 -17.227 1.00 78.56 79 LEU A O 1
ATOM 610 N N . ASP A 1 80 ? -1.768 6.552 -17.022 1.00 81.38 80 ASP A N 1
ATOM 611 C CA . ASP A 1 80 ? -3.206 6.749 -16.815 1.00 81.38 80 ASP A CA 1
ATOM 612 C C . ASP A 1 80 ? -4.028 6.268 -18.015 1.00 81.38 80 ASP A C 1
ATOM 614 O O . ASP A 1 80 ? -5.099 5.679 -17.848 1.00 81.38 80 ASP A O 1
ATOM 618 N N . ALA A 1 81 ? -3.514 6.456 -19.235 1.00 85.75 81 ALA A N 1
ATOM 619 C CA . ALA A 1 81 ? -4.190 6.008 -20.446 1.00 85.75 81 ALA A CA 1
ATOM 620 C C . ALA A 1 81 ? -4.344 4.479 -20.469 1.00 85.75 81 ALA A C 1
ATOM 622 O O . ALA A 1 81 ? -5.379 3.984 -20.917 1.00 85.75 81 ALA A O 1
ATOM 623 N N . LEU A 1 82 ? -3.377 3.728 -19.923 1.00 90.00 82 LEU A N 1
ATOM 624 C CA . LEU A 1 82 ? -3.478 2.271 -19.778 1.00 90.00 82 LEU A CA 1
ATOM 625 C C . LEU A 1 82 ? -4.612 1.875 -18.822 1.00 90.00 82 LEU A C 1
ATOM 627 O O . LEU A 1 82 ? -5.393 0.970 -19.131 1.00 90.00 82 LEU A O 1
ATOM 631 N N . HIS A 1 83 ? -4.744 2.570 -17.689 1.00 91.06 83 HIS A N 1
ATOM 632 C CA . HIS A 1 83 ? -5.826 2.329 -16.733 1.00 91.06 83 HIS A CA 1
ATOM 633 C C . HIS A 1 83 ? -7.198 2.703 -17.311 1.00 91.06 83 HIS A C 1
ATOM 635 O O . HIS A 1 83 ? -8.143 1.920 -17.204 1.00 91.06 83 HIS A O 1
ATOM 641 N N . ILE A 1 84 ? -7.307 3.850 -17.990 1.00 91.94 84 ILE A N 1
ATOM 642 C CA . ILE A 1 84 ? -8.542 4.292 -18.658 1.00 91.94 84 ILE A CA 1
ATOM 643 C C . ILE A 1 84 ? -8.936 3.316 -19.772 1.00 91.94 84 ILE A C 1
ATOM 645 O O . ILE A 1 84 ? -10.110 2.962 -19.907 1.00 91.94 84 ILE A O 1
ATOM 649 N N . HIS A 1 85 ? -7.969 2.835 -20.557 1.00 94.31 85 HIS A N 1
ATOM 650 C CA . HIS A 1 85 ? -8.224 1.835 -21.588 1.00 94.31 85 HIS A CA 1
ATOM 651 C C . HIS A 1 85 ? -8.752 0.528 -20.986 1.00 94.31 85 HIS A C 1
ATOM 653 O O . HIS A 1 85 ? -9.780 0.021 -21.437 1.00 94.31 85 HIS A O 1
ATOM 659 N N . ASN A 1 86 ? -8.109 0.017 -19.929 1.00 96.50 86 ASN A N 1
ATOM 660 C CA . ASN A 1 86 ? -8.577 -1.173 -19.215 1.00 96.50 86 ASN A CA 1
ATOM 661 C C . ASN A 1 86 ? -9.989 -0.981 -18.638 1.00 96.50 86 ASN A C 1
ATOM 663 O O . ASN A 1 86 ? -10.807 -1.894 -18.725 1.00 96.50 86 ASN A O 1
ATOM 667 N N . PHE A 1 87 ? -10.311 0.210 -18.129 1.00 96.00 87 PHE A N 1
ATOM 668 C CA . PHE A 1 87 ? -11.658 0.538 -17.664 1.00 96.00 87 PHE A CA 1
ATOM 669 C C . PHE A 1 87 ? -1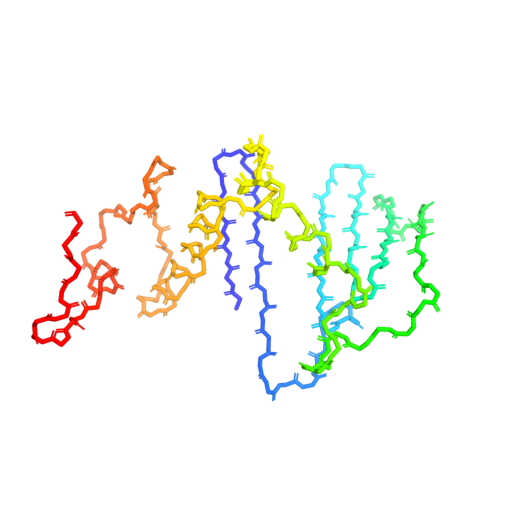2.700 0.470 -18.791 1.00 96.00 87 PHE A C 1
ATOM 671 O O . PHE A 1 87 ? -13.744 -0.168 -18.635 1.00 96.00 87 PHE A O 1
ATOM 678 N N . PHE A 1 88 ? -12.414 1.058 -19.959 1.00 97.31 88 PHE A N 1
ATOM 679 C CA . PHE A 1 88 ? -13.313 0.961 -21.113 1.00 97.31 88 PHE A CA 1
ATOM 680 C C . PHE A 1 88 ? -13.470 -0.467 -21.628 1.00 97.31 88 PHE A C 1
ATOM 682 O O . PHE A 1 88 ? -14.572 -0.849 -22.027 1.00 97.31 88 PHE A O 1
ATOM 689 N N . ASP A 1 89 ? -12.406 -1.261 -21.605 1.00 98.19 89 ASP A N 1
ATOM 690 C CA . ASP A 1 89 ? -12.472 -2.680 -21.944 1.00 98.19 89 ASP A CA 1
ATOM 691 C C . ASP A 1 89 ? -13.289 -3.475 -20.917 1.00 98.19 89 ASP A C 1
ATOM 693 O O . ASP A 1 89 ? -14.055 -4.360 -21.301 1.00 98.19 89 ASP A O 1
ATOM 697 N N . GLY A 1 90 ? -13.224 -3.112 -19.635 1.00 97.56 90 GLY A N 1
ATOM 698 C CA . GLY A 1 90 ? -14.119 -3.625 -18.598 1.00 97.56 90 GLY A CA 1
ATOM 699 C C . GLY A 1 90 ? -15.592 -3.386 -18.938 1.00 97.56 90 GLY A C 1
ATOM 700 O O . GLY A 1 90 ? -16.388 -4.320 -18.909 1.00 97.56 90 GLY A O 1
ATOM 701 N N . ILE A 1 91 ? -15.945 -2.166 -19.358 1.00 97.50 91 ILE A N 1
ATOM 702 C CA . ILE A 1 91 ? -17.323 -1.803 -19.738 1.00 97.50 91 ILE A CA 1
ATOM 703 C C . ILE A 1 91 ? -17.769 -2.519 -21.017 1.00 97.50 91 ILE A C 1
ATOM 705 O O . ILE A 1 91 ? -18.866 -3.068 -21.081 1.00 97.50 91 ILE A O 1
ATOM 709 N N . ARG A 1 92 ? -16.949 -2.463 -22.071 1.00 98.31 92 ARG A N 1
ATOM 710 C CA . ARG A 1 92 ? -17.358 -2.886 -23.420 1.00 98.31 92 ARG A CA 1
ATOM 711 C C . ARG A 1 92 ? -17.233 -4.385 -23.643 1.00 98.31 92 ARG A C 1
ATOM 713 O O . ARG A 1 92 ? -17.994 -4.941 -24.426 1.00 98.31 92 ARG A O 1
ATOM 720 N N . LYS A 1 93 ? -16.236 -5.011 -23.021 1.00 98.19 93 LYS A N 1
ATOM 721 C CA . LYS A 1 93 ? -15.836 -6.399 -23.287 1.00 98.19 93 LYS A CA 1
ATOM 722 C C . LYS A 1 93 ? -15.931 -7.290 -22.047 1.00 98.19 93 LYS A C 1
ATOM 724 O O . LYS A 1 93 ? -15.712 -8.489 -22.169 1.00 98.19 93 LYS A O 1
ATOM 729 N N . GLY A 1 94 ? -16.212 -6.731 -20.867 1.00 97.06 94 GLY A N 1
ATOM 730 C CA . GLY A 1 94 ? -16.177 -7.482 -19.610 1.00 97.06 94 GLY A CA 1
ATOM 731 C C . GLY A 1 94 ? -14.760 -7.882 -19.187 1.00 97.06 94 GLY A C 1
ATOM 732 O O . GLY A 1 94 ? -14.585 -8.904 -18.528 1.00 97.06 94 GLY A O 1
ATOM 733 N N . ALA A 1 95 ? -13.735 -7.125 -19.597 1.00 98.00 95 ALA A N 1
ATOM 734 C CA . ALA A 1 95 ? -12.357 -7.412 -19.210 1.00 98.00 95 ALA A CA 1
ATOM 735 C C . ALA A 1 95 ? -12.155 -7.287 -17.688 1.00 98.00 95 ALA A C 1
ATOM 737 O O . ALA A 1 95 ? -12.760 -6.437 -17.032 1.00 98.00 95 ALA A O 1
ATOM 738 N N . LYS A 1 96 ? -11.257 -8.108 -17.124 1.00 97.12 96 LYS A N 1
ATOM 739 C CA . LYS A 1 96 ? -10.850 -7.981 -15.719 1.00 97.12 96 LYS A CA 1
ATOM 740 C C . LYS A 1 96 ? -10.128 -6.645 -15.510 1.00 97.12 96 LYS A C 1
ATOM 742 O O . LYS A 1 96 ? -9.236 -6.289 -16.284 1.00 97.12 96 LYS A O 1
ATOM 747 N N . LEU A 1 97 ? -10.502 -5.931 -14.451 1.00 96.62 97 LEU A N 1
ATOM 748 C CA . LEU A 1 97 ? -9.841 -4.687 -14.071 1.00 96.62 97 LEU A CA 1
ATOM 749 C C . LEU A 1 97 ? -8.491 -4.973 -13.404 1.00 96.62 97 LEU A C 1
ATOM 751 O O . LEU A 1 97 ? -8.392 -5.849 -12.545 1.00 96.62 97 LEU A O 1
ATOM 755 N N . ASN A 1 98 ? -7.469 -4.201 -13.771 1.00 94.06 98 ASN A N 1
ATOM 756 C CA . ASN A 1 98 ? -6.152 -4.244 -13.123 1.00 94.06 98 ASN A CA 1
ATOM 757 C C . ASN A 1 98 ? -6.180 -3.625 -11.716 1.00 94.06 98 ASN A C 1
ATOM 759 O O . ASN A 1 98 ? -5.357 -3.962 -10.869 1.00 94.06 98 ASN A O 1
ATOM 763 N N . SER A 1 99 ? -7.128 -2.720 -11.472 1.00 93.31 99 SER A N 1
ATOM 764 C CA . SER A 1 99 ? -7.345 -2.046 -10.190 1.00 93.31 99 SER A CA 1
ATOM 765 C C . SER A 1 99 ? -8.834 -2.091 -9.873 1.00 93.31 99 SER A C 1
ATOM 767 O O . SER A 1 99 ? -9.581 -1.162 -10.172 1.00 93.31 99 SER A O 1
ATOM 769 N N . ASP A 1 100 ? -9.282 -3.236 -9.365 1.00 94.44 100 ASP A N 1
ATOM 770 C CA . ASP A 1 100 ? -10.682 -3.451 -9.017 1.00 94.44 100 ASP A CA 1
ATOM 771 C C . ASP A 1 100 ? -11.067 -2.789 -7.681 1.00 94.44 100 ASP A C 1
ATOM 773 O O . ASP A 1 100 ? -10.245 -2.215 -6.958 1.00 94.44 100 ASP A O 1
ATOM 777 N N . ILE A 1 101 ? -12.359 -2.860 -7.352 1.00 94.62 101 ILE A N 1
ATOM 778 C CA . ILE A 1 101 ? -12.896 -2.257 -6.130 1.00 94.62 101 ILE A CA 1
ATOM 779 C C . ILE A 1 101 ? -12.353 -2.916 -4.857 1.00 94.62 101 ILE A C 1
ATOM 781 O O . ILE A 1 101 ? -12.211 -2.237 -3.841 1.00 94.62 101 ILE A O 1
ATOM 785 N N . LEU A 1 102 ? -12.025 -4.212 -4.897 1.00 94.31 102 LEU A N 1
ATOM 786 C CA . LEU A 1 102 ? -11.511 -4.927 -3.733 1.00 94.31 102 LEU A CA 1
ATOM 787 C C . LEU A 1 102 ? -10.085 -4.470 -3.413 1.00 94.31 102 LEU A C 1
ATOM 789 O O . LEU A 1 102 ? -9.809 -4.107 -2.270 1.00 94.31 102 LEU A O 1
ATOM 793 N N . GLY A 1 103 ? -9.212 -4.401 -4.419 1.00 94.62 103 GLY A N 1
ATOM 794 C CA . GLY A 1 103 ? -7.861 -3.864 -4.269 1.00 94.62 103 GLY A CA 1
ATOM 795 C C . GLY A 1 103 ? -7.873 -2.395 -3.835 1.00 94.62 103 GLY A C 1
ATOM 796 O O . GLY A 1 103 ? -7.123 -2.007 -2.937 1.00 94.62 103 GLY A O 1
ATOM 797 N N . GLY A 1 104 ? -8.781 -1.587 -4.397 1.00 94.94 104 GLY A N 1
ATOM 798 C CA . GLY A 1 104 ? -8.979 -0.195 -3.982 1.00 94.94 104 GLY A CA 1
ATOM 799 C C . GLY A 1 104 ? -9.425 -0.059 -2.520 1.00 94.94 104 GLY A C 1
ATOM 800 O O . GLY A 1 104 ? -8.888 0.771 -1.778 1.00 94.94 104 GLY A O 1
ATOM 801 N N . HIS A 1 105 ? -10.359 -0.908 -2.080 1.00 95.00 105 HIS A N 1
ATOM 802 C CA . HIS A 1 105 ? -10.793 -0.983 -0.686 1.00 95.00 105 HIS A CA 1
ATOM 803 C C . HIS A 1 105 ? -9.633 -1.356 0.243 1.00 95.00 105 HIS A C 1
ATOM 805 O O . HIS A 1 105 ? -9.385 -0.637 1.207 1.00 95.00 105 HIS A O 1
ATOM 811 N N . GLN A 1 106 ? -8.896 -2.426 -0.066 1.00 94.81 106 GLN A N 1
ATOM 812 C CA . GLN A 1 106 ? -7.773 -2.896 0.751 1.00 94.81 106 GLN A CA 1
ATOM 813 C C . GLN A 1 106 ? -6.684 -1.824 0.885 1.00 94.81 106 GLN A C 1
ATOM 815 O O . GLN A 1 106 ? -6.250 -1.525 1.995 1.00 94.81 106 GLN A O 1
ATOM 820 N N . SER A 1 107 ? -6.294 -1.189 -0.225 1.00 94.44 107 SER A N 1
ATOM 821 C CA . SER A 1 107 ? -5.302 -0.108 -0.220 1.00 94.44 107 SER A CA 1
ATOM 822 C C . SER A 1 107 ? -5.748 1.073 0.648 1.00 94.44 107 SER A C 1
ATOM 824 O O . SER A 1 107 ? -4.983 1.566 1.478 1.00 94.44 107 SER A O 1
ATOM 826 N N . THR A 1 108 ? -7.012 1.486 0.518 1.00 95.31 108 THR A N 1
ATOM 827 C CA . THR A 1 108 ? -7.566 2.609 1.287 1.00 95.31 108 THR A CA 1
ATOM 828 C C . THR A 1 108 ? -7.684 2.273 2.773 1.00 95.31 108 THR A C 1
ATOM 830 O O . THR A 1 108 ? -7.339 3.099 3.620 1.00 95.31 108 THR A O 1
ATOM 833 N N . LEU A 1 109 ? -8.144 1.065 3.101 1.00 96.44 109 LEU A N 1
ATOM 834 C CA . LEU A 1 109 ? -8.326 0.603 4.473 1.00 96.44 109 LEU A CA 1
ATOM 835 C C . LEU A 1 109 ? -7.023 0.692 5.274 1.00 96.44 109 LEU A C 1
ATOM 837 O O . LEU A 1 109 ? -7.040 1.211 6.386 1.00 96.44 109 LEU A O 1
ATOM 841 N N . LEU A 1 110 ? -5.894 0.253 4.709 1.00 95.94 110 LEU A N 1
ATOM 842 C CA . LEU A 1 110 ? -4.596 0.281 5.396 1.00 95.94 110 LEU A CA 1
ATOM 843 C C . LEU A 1 110 ? -4.197 1.698 5.835 1.00 95.94 110 LEU A C 1
ATOM 845 O O . LEU A 1 110 ? -3.725 1.899 6.955 1.00 95.94 110 LEU A O 1
ATOM 849 N N . VAL A 1 111 ? -4.442 2.700 4.986 1.00 94.75 111 VAL A N 1
ATOM 850 C CA . VAL A 1 111 ? -4.152 4.105 5.313 1.00 94.75 111 VAL A CA 1
ATOM 851 C C . VAL A 1 111 ? -5.101 4.624 6.397 1.00 94.75 111 VAL A C 1
ATOM 853 O O . VAL A 1 111 ? -4.669 5.327 7.312 1.00 94.75 111 VAL A O 1
ATOM 856 N N . GLN A 1 112 ? -6.383 4.247 6.346 1.00 96.38 112 GLN A N 1
ATOM 857 C CA . GLN A 1 112 ? -7.346 4.626 7.385 1.00 96.38 112 GLN A CA 1
ATOM 858 C C . GLN A 1 112 ? -7.011 3.993 8.738 1.00 96.38 112 GLN A C 1
ATOM 860 O O . GLN A 1 112 ? -7.036 4.686 9.751 1.00 96.38 112 GLN A O 1
ATOM 865 N N . LEU A 1 113 ? -6.617 2.719 8.764 1.00 97.56 113 LEU A N 1
ATOM 866 C CA . LEU A 1 113 ? -6.144 2.051 9.978 1.00 97.56 113 LEU A CA 1
ATOM 867 C C . LEU A 1 113 ? -4.913 2.752 10.560 1.00 97.56 113 LEU A C 1
ATOM 869 O O . LEU A 1 113 ? -4.854 2.968 11.767 1.00 97.56 113 LEU A O 1
ATOM 873 N N . GLY A 1 114 ? -3.975 3.189 9.715 1.00 96.88 114 GLY A N 1
ATOM 874 C CA . GLY A 1 114 ? -2.837 3.998 10.153 1.00 96.88 114 GLY A CA 1
ATOM 875 C C . GLY A 1 114 ? -3.251 5.324 10.803 1.00 96.88 114 GLY A C 1
ATOM 876 O O . GLY A 1 114 ? -2.703 5.701 11.839 1.00 96.88 114 GLY A O 1
ATOM 877 N N . ASN A 1 115 ? -4.264 6.006 10.256 1.00 96.12 115 ASN A N 1
ATOM 878 C CA . ASN A 1 115 ? -4.824 7.215 10.870 1.00 96.12 115 ASN A CA 1
ATOM 879 C C . ASN A 1 115 ? -5.496 6.922 12.218 1.00 96.12 115 ASN A C 1
ATOM 881 O O . ASN A 1 115 ? -5.351 7.704 13.158 1.00 96.12 115 ASN A O 1
ATOM 885 N N . ILE A 1 116 ? -6.226 5.810 12.327 1.00 98.00 116 ILE A N 1
ATOM 886 C CA . ILE A 1 116 ? -6.842 5.388 13.588 1.00 98.00 116 ILE A CA 1
ATOM 887 C C . ILE A 1 116 ? -5.753 5.086 14.622 1.00 98.00 116 ILE A C 1
ATOM 889 O O . ILE A 1 116 ? -5.819 5.620 15.724 1.00 98.00 116 ILE A O 1
ATOM 893 N N . ALA A 1 117 ? -4.719 4.321 14.261 1.00 97.81 117 ALA A N 1
ATOM 894 C CA . ALA A 1 117 ? -3.598 3.999 15.145 1.00 97.81 117 ALA A CA 1
ATOM 895 C C . ALA A 1 117 ? -2.909 5.270 15.668 1.00 97.81 117 ALA A C 1
ATOM 897 O O . ALA A 1 117 ? -2.659 5.398 16.866 1.00 97.81 117 ALA A O 1
ATOM 898 N N . LEU A 1 118 ? -2.683 6.255 14.789 1.00 96.69 118 LEU A N 1
ATOM 899 C CA . LEU A 1 118 ? -2.125 7.554 15.166 1.00 96.69 118 LEU A CA 1
ATOM 900 C C . LEU A 1 118 ? -2.998 8.291 16.192 1.00 96.69 118 LEU A C 1
ATOM 902 O O . LEU A 1 118 ? -2.476 8.851 17.152 1.00 96.69 118 LEU A O 1
ATOM 906 N N . ARG A 1 119 ? -4.320 8.312 15.990 1.00 96.81 119 ARG A N 1
ATOM 907 C CA . ARG A 1 119 ? -5.262 9.012 16.881 1.00 96.81 119 ARG A CA 1
ATOM 908 C C . ARG A 1 119 ? -5.469 8.296 18.209 1.00 96.81 119 ARG A C 1
ATOM 910 O O . ARG A 1 119 ? -5.723 8.958 19.210 1.00 96.81 119 ARG A O 1
ATOM 917 N N . SER A 1 120 ? -5.397 6.971 18.204 1.00 97.06 120 SER A N 1
ATOM 918 C CA . SER A 1 120 ? -5.514 6.150 19.406 1.00 97.06 120 SER A CA 1
ATOM 919 C C . SER A 1 120 ? -4.220 6.143 20.223 1.00 97.06 120 SER A C 1
ATOM 921 O O . SER A 1 120 ? -4.278 6.049 21.442 1.00 97.06 120 SER A O 1
ATOM 923 N N . GLY A 1 121 ? -3.064 6.317 19.571 1.00 96.88 121 GLY A N 1
ATOM 924 C CA . GLY A 1 121 ? -1.756 6.392 20.225 1.00 96.88 121 GLY A CA 1
ATOM 925 C C . GLY A 1 121 ? -1.097 5.034 20.481 1.00 96.88 121 GLY A C 1
ATOM 926 O O . GLY A 1 121 ? -0.120 4.965 21.226 1.00 96.88 121 GLY A O 1
ATOM 927 N N . HIS A 1 122 ? -1.601 3.958 19.870 1.00 97.25 122 HIS A N 1
ATOM 928 C CA . HIS A 1 122 ? -1.105 2.593 20.061 1.00 97.25 122 HIS A CA 1
ATOM 929 C C . HIS A 1 122 ? -1.330 1.708 18.829 1.00 97.25 122 HIS A C 1
ATOM 931 O O . HIS A 1 122 ? -2.056 2.063 17.899 1.00 97.25 122 HIS A O 1
ATOM 937 N N . THR A 1 123 ? -0.677 0.545 18.825 1.00 97.50 123 THR A N 1
ATOM 938 C CA . THR A 1 123 ? -0.790 -0.469 17.768 1.00 97.50 123 THR A CA 1
ATOM 939 C C . THR A 1 123 ? -2.187 -1.081 17.732 1.00 97.50 123 THR A C 1
ATOM 941 O O . THR A 1 123 ? -2.731 -1.453 18.768 1.00 97.50 123 THR A O 1
ATOM 944 N N . LEU A 1 124 ? -2.744 -1.240 16.530 1.00 98.31 124 LEU A N 1
ATOM 945 C CA . LEU A 1 124 ? -4.022 -1.914 16.318 1.00 98.31 124 LEU A CA 1
ATOM 946 C C . LEU A 1 124 ? -3.800 -3.383 15.951 1.00 98.31 124 LEU A C 1
ATOM 948 O O . LEU A 1 124 ? -2.961 -3.695 15.108 1.00 98.31 124 LEU A O 1
ATOM 952 N N . HIS A 1 125 ? -4.605 -4.272 16.527 1.00 97.75 125 HIS A N 1
ATOM 953 C CA . HIS A 1 125 ? -4.720 -5.657 16.074 1.00 97.75 125 HIS A CA 1
ATOM 954 C C . HIS A 1 125 ? -5.947 -5.794 15.183 1.00 97.75 125 HIS A C 1
ATOM 956 O O . HIS A 1 125 ? -7.032 -5.353 15.557 1.00 97.75 125 HIS A O 1
ATOM 962 N N . ILE A 1 126 ? -5.771 -6.389 14.008 1.00 97.38 126 ILE A N 1
ATOM 963 C CA . ILE A 1 126 ? -6.774 -6.409 12.943 1.00 97.38 126 ILE A CA 1
ATOM 964 C C . ILE A 1 126 ? -7.149 -7.853 12.624 1.00 97.38 126 ILE A C 1
ATOM 966 O O . ILE A 1 126 ? -6.280 -8.722 12.587 1.00 97.38 126 ILE A O 1
ATOM 970 N N . ASP A 1 127 ? -8.430 -8.113 12.372 1.00 96.12 127 ASP A N 1
ATOM 971 C CA . ASP A 1 127 ? -8.872 -9.373 11.780 1.00 96.12 127 ASP A CA 1
ATOM 972 C C . ASP A 1 127 ? -8.567 -9.339 10.274 1.00 96.12 127 ASP A C 1
ATOM 974 O O . ASP A 1 127 ? -9.205 -8.583 9.536 1.00 96.12 127 ASP A O 1
ATOM 978 N N . PRO A 1 128 ? -7.614 -10.146 9.773 1.00 93.12 128 PRO A N 1
ATOM 979 C CA . PRO A 1 128 ? -7.203 -10.090 8.372 1.00 93.12 128 PRO A CA 1
ATOM 980 C C . PRO A 1 128 ? -8.311 -10.527 7.405 1.00 93.12 128 PRO A C 1
ATOM 982 O O . PRO A 1 128 ? -8.217 -10.262 6.208 1.00 93.12 128 PRO A O 1
ATOM 985 N N . LYS A 1 129 ? -9.375 -11.182 7.890 1.00 93.44 129 LYS A N 1
ATOM 986 C CA . LYS A 1 129 ? -10.479 -11.652 7.043 1.00 93.44 129 LYS A CA 1
ATOM 987 C C . LYS A 1 129 ? -11.447 -10.540 6.653 1.00 93.44 129 LYS A C 1
ATOM 989 O O . LYS A 1 129 ? -12.123 -10.667 5.636 1.00 93.44 129 LYS A O 1
ATOM 994 N N . ASN A 1 130 ? -11.557 -9.492 7.466 1.00 93.38 130 ASN A N 1
ATOM 995 C CA . ASN A 1 130 ? -12.540 -8.420 7.271 1.00 93.38 130 ASN A CA 1
ATOM 996 C C . ASN A 1 130 ? -11.979 -7.008 7.505 1.00 93.38 130 ASN A C 1
ATOM 998 O O . ASN A 1 130 ? -12.683 -6.034 7.251 1.00 93.38 130 ASN A O 1
ATOM 1002 N N . GLY A 1 131 ? -10.741 -6.880 7.984 1.00 94.38 131 GLY A N 1
ATOM 1003 C CA . GLY A 1 131 ? -10.086 -5.597 8.202 1.00 94.38 131 GLY A CA 1
ATOM 1004 C C . GLY A 1 131 ? -10.493 -4.855 9.477 1.00 94.38 131 GLY A C 1
ATOM 1005 O O . GLY A 1 131 ? -10.037 -3.729 9.681 1.00 94.38 131 GLY A O 1
ATOM 1006 N N . HIS A 1 132 ? -11.335 -5.439 10.332 1.00 96.56 132 HIS A N 1
ATOM 1007 C CA . HIS A 1 132 ? -11.809 -4.791 11.553 1.00 96.56 132 HIS A CA 1
ATOM 1008 C C . HIS A 1 132 ? -10.799 -4.864 12.694 1.00 96.56 132 HIS A C 1
ATOM 1010 O O . HIS A 1 132 ? -10.076 -5.844 12.862 1.00 96.56 132 HIS A O 1
ATOM 1016 N N . ILE A 1 133 ? -10.813 -3.829 13.533 1.00 98.12 133 ILE A N 1
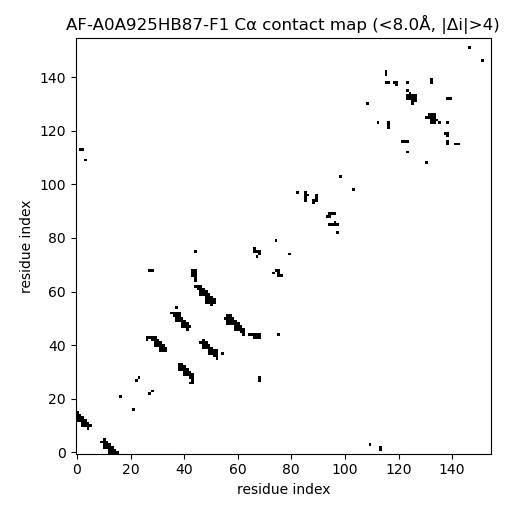ATOM 1017 C CA . ILE A 1 133 ? -10.008 -3.765 14.752 1.00 98.12 133 ILE A CA 1
ATOM 1018 C C . ILE A 1 133 ? -10.577 -4.739 15.792 1.00 98.12 133 ILE A C 1
ATOM 1020 O O . ILE A 1 133 ? -11.781 -4.767 16.056 1.00 98.12 133 ILE A O 1
ATOM 1024 N N . ILE A 1 134 ? -9.699 -5.526 16.407 1.00 97.69 134 ILE A N 1
ATOM 1025 C CA . ILE A 1 134 ? -10.025 -6.538 17.409 1.00 97.69 134 ILE A CA 1
ATOM 1026 C C . ILE A 1 134 ? -9.854 -5.947 18.812 1.00 97.69 134 ILE A C 1
ATOM 1028 O O . ILE A 1 134 ? -8.811 -5.388 19.137 1.00 97.69 134 ILE A O 1
ATOM 1032 N N . ASN A 1 135 ? -10.856 -6.149 19.676 1.00 96.69 135 ASN A N 1
ATOM 1033 C CA . ASN A 1 135 ? -10.796 -5.889 21.123 1.00 96.69 135 ASN A CA 1
ATOM 1034 C C . ASN A 1 135 ? -10.388 -4.461 21.548 1.00 96.69 135 ASN A C 1
ATOM 1036 O O . ASN A 1 135 ? -9.938 -4.270 22.675 1.00 96.69 135 ASN A O 1
ATOM 1040 N N . ASP A 1 136 ? -10.612 -3.450 20.705 1.00 97.81 136 ASP A N 1
ATOM 1041 C CA . ASP A 1 136 ? -10.247 -2.059 20.995 1.00 97.81 136 ASP A CA 1
ATOM 1042 C C . ASP A 1 136 ? -11.427 -1.102 20.793 1.00 97.81 136 ASP A C 1
ATOM 1044 O O . ASP A 1 136 ? -11.686 -0.575 19.708 1.00 97.81 136 ASP A O 1
ATOM 1048 N N . LYS A 1 137 ? -12.178 -0.876 21.873 1.00 96.25 137 LYS A N 1
ATOM 1049 C CA . LYS A 1 137 ? -13.359 -0.005 21.848 1.00 96.25 137 LYS A CA 1
ATOM 1050 C C . LYS A 1 137 ? -13.010 1.468 21.649 1.00 96.25 137 LYS A C 1
ATOM 1052 O O . LYS A 1 137 ? -13.845 2.201 21.128 1.00 96.25 137 LYS A O 1
ATOM 1057 N N . GLU A 1 138 ? -11.824 1.905 22.068 1.00 95.38 138 GLU A N 1
ATOM 1058 C CA . GLU A 1 138 ? -11.417 3.305 21.951 1.00 95.38 138 GLU A CA 1
ATOM 1059 C C . GLU A 1 138 ? -11.061 3.637 20.502 1.00 95.38 138 GLU A C 1
ATOM 1061 O O . GLU A 1 138 ? -11.600 4.596 19.951 1.00 95.38 138 GLU A O 1
ATOM 1066 N N . ALA A 1 139 ? -10.265 2.793 19.841 1.00 97.75 139 ALA A N 1
ATOM 1067 C CA . ALA A 1 139 ? -9.947 2.965 18.426 1.00 97.75 139 ALA A CA 1
ATOM 1068 C C . ALA A 1 139 ? -11.181 2.829 17.523 1.00 97.75 139 ALA A C 1
ATOM 1070 O O . ALA A 1 139 ? -11.327 3.571 16.548 1.00 97.75 139 ALA A O 1
ATOM 1071 N N . MET A 1 140 ? -12.117 1.939 17.871 1.00 96.75 140 MET A N 1
ATOM 1072 C CA . MET A 1 140 ? -13.357 1.748 17.112 1.00 96.75 140 MET A CA 1
ATOM 1073 C C . MET A 1 140 ? -14.273 2.981 17.092 1.00 96.75 140 MET A C 1
ATOM 1075 O O . MET A 1 140 ? -15.113 3.085 16.199 1.00 96.75 140 MET A O 1
ATOM 1079 N N . LYS A 1 141 ? -14.083 3.968 17.981 1.00 95.31 141 LYS A N 1
ATOM 1080 C CA . LYS A 1 141 ? -14.783 5.266 17.889 1.00 95.31 141 LYS A CA 1
ATOM 1081 C C . LYS A 1 141 ? -14.435 6.037 16.613 1.00 95.31 141 LYS A C 1
ATOM 1083 O O . LYS A 1 141 ? -15.192 6.910 16.202 1.00 95.31 141 LYS A O 1
ATOM 1088 N N . TYR A 1 142 ? -13.304 5.722 15.984 1.00 96.38 142 TYR A N 1
ATOM 1089 C CA . TYR A 1 142 ? -12.837 6.344 14.746 1.00 96.38 142 TYR A CA 1
ATOM 1090 C C . TYR A 1 142 ? -13.155 5.524 13.488 1.00 96.38 142 TYR A C 1
ATOM 1092 O O . TYR A 1 142 ? -12.780 5.936 12.393 1.00 96.38 142 TYR A O 1
ATOM 1100 N N . TRP A 1 143 ? -13.831 4.378 13.634 1.00 95.00 143 TRP A N 1
ATOM 1101 C CA . TRP A 1 143 ? -14.155 3.474 12.528 1.00 95.00 143 TRP A CA 1
ATOM 1102 C C . TRP A 1 143 ? -15.156 4.075 11.538 1.00 95.00 143 TRP A C 1
ATOM 1104 O O . TRP A 1 143 ? -15.054 3.889 10.327 1.00 95.00 143 TRP A O 1
ATOM 1114 N N . SER A 1 144 ? -16.137 4.805 12.062 1.00 91.38 144 SER A N 1
ATOM 1115 C CA . SER A 1 144 ? -17.176 5.461 11.279 1.00 91.38 144 SER A CA 1
ATOM 1116 C C . SER A 1 144 ? -17.125 6.971 11.453 1.00 91.38 144 SER A C 1
ATOM 1118 O O . SER A 1 144 ? -16.557 7.500 12.407 1.00 91.38 144 SER A O 1
ATOM 1120 N N . ARG A 1 145 ? -17.789 7.667 10.536 1.00 89.44 145 ARG A N 1
ATOM 1121 C CA . ARG A 1 145 ? -18.096 9.090 10.656 1.00 89.44 145 ARG A CA 1
ATOM 1122 C C . ARG A 1 145 ? -19.569 9.275 10.985 1.00 89.44 145 ARG A C 1
ATOM 1124 O O . ARG A 1 145 ? -20.395 8.456 10.584 1.00 89.44 145 ARG A O 1
ATOM 1131 N N . GLU A 1 146 ? -19.883 10.369 11.660 1.00 91.62 146 GLU A N 1
ATOM 1132 C CA . GLU A 1 146 ? -21.251 10.867 11.713 1.00 91.62 146 GLU A CA 1
ATOM 1133 C C . GLU A 1 146 ? -21.609 11.425 10.332 1.00 91.62 146 GLU A C 1
ATOM 1135 O O . GLU A 1 146 ? -20.852 12.200 9.740 1.00 91.62 146 GLU A O 1
ATOM 1140 N N . TYR A 1 147 ? -22.725 10.961 9.781 1.00 92.56 147 TYR A N 1
ATOM 1141 C CA . TYR A 1 147 ? -23.247 11.463 8.518 1.00 92.56 147 TYR A CA 1
ATOM 1142 C C . TYR A 1 147 ? -24.223 12.600 8.802 1.00 92.56 147 TYR A C 1
ATOM 1144 O O . TYR A 1 147 ? -24.912 12.600 9.818 1.00 92.56 147 TYR A O 1
ATOM 1152 N N . GLN A 1 148 ? -24.300 13.559 7.881 1.00 94.56 148 GLN A N 1
ATOM 1153 C CA . GLN A 1 148 ? -25.357 14.563 7.918 1.00 94.56 148 GLN A CA 1
ATOM 1154 C C . GLN A 1 148 ? -26.724 13.857 7.856 1.00 94.56 148 GLN A C 1
ATOM 1156 O O . GLN A 1 148 ? -26.872 12.976 7.004 1.00 94.56 148 GLN A O 1
ATOM 1161 N N . PRO A 1 149 ? -27.727 14.251 8.667 1.00 96.31 149 PRO A N 1
ATOM 1162 C CA . PRO A 1 149 ? -29.044 13.622 8.631 1.00 96.31 149 PRO A CA 1
ATOM 1163 C C . PRO A 1 149 ? -29.621 13.548 7.210 1.00 96.31 149 PRO A C 1
ATOM 1165 O O . PRO A 1 149 ? -29.711 14.566 6.516 1.00 96.31 149 PRO A O 1
ATOM 1168 N N . GLY A 1 150 ? -29.995 12.343 6.773 1.00 95.44 150 GLY A N 1
ATOM 1169 C CA . GLY A 1 150 ? -30.506 12.051 5.428 1.00 95.44 150 GLY A CA 1
ATOM 1170 C C . GLY A 1 150 ? -29.439 11.656 4.397 1.00 95.44 150 GLY A C 1
ATOM 1171 O O . GLY A 1 150 ? -29.795 11.311 3.269 1.00 95.44 150 GLY A O 1
ATOM 1172 N N . TRP A 1 151 ? -28.154 11.692 4.763 1.00 93.94 151 TRP A N 1
ATOM 1173 C CA . TRP A 1 151 ? -27.016 11.281 3.928 1.00 93.94 151 TRP A CA 1
ATOM 1174 C C . TRP A 1 151 ? -26.367 9.974 4.397 1.00 93.94 151 TRP A C 1
ATOM 1176 O O . TRP A 1 151 ? -25.261 9.634 3.967 1.00 93.94 151 TRP A O 1
ATOM 1186 N N . GLU A 1 152 ? -27.031 9.233 5.280 1.00 93.75 152 GLU A N 1
ATOM 1187 C CA . GLU A 1 152 ? -26.581 7.922 5.722 1.00 93.75 152 GLU A CA 1
ATOM 1188 C C . GLU A 1 152 ? -26.582 6.935 4.538 1.00 93.75 152 GLU A C 1
ATOM 1190 O O . GLU A 1 152 ? -27.577 6.836 3.807 1.00 93.75 152 GLU A O 1
ATOM 1195 N N . PRO A 1 153 ? -25.492 6.175 4.324 1.00 89.00 153 PRO A N 1
ATOM 1196 C CA . PRO A 1 153 ? -25.458 5.151 3.292 1.00 89.00 153 PRO A CA 1
ATOM 1197 C C . PRO A 1 153 ? -26.522 4.082 3.563 1.00 89.00 153 PRO A C 1
ATOM 1199 O O . PRO A 1 153 ? -26.624 3.567 4.675 1.00 89.00 153 PRO A O 1
ATOM 1202 N N . LYS A 1 154 ? -27.280 3.712 2.529 1.00 87.31 154 LYS A N 1
ATOM 1203 C CA . LYS A 1 154 ? -28.141 2.523 2.538 1.00 87.31 154 LYS A CA 1
ATOM 1204 C C . LYS A 1 154 ? -27.336 1.379 1.931 1.00 87.31 154 LYS A C 1
ATOM 1206 O O . LYS A 1 154 ? -27.306 1.245 0.709 1.00 87.31 154 LYS A O 1
ATOM 1211 N N . VAL A 1 155 ? -26.607 0.658 2.776 1.00 77.75 155 VAL A N 1
ATOM 1212 C CA . VAL A 1 155 ? -25.799 -0.519 2.411 1.00 77.75 155 VAL A CA 1
ATOM 1213 C C . VAL A 1 155 ? -26.490 -1.796 2.842 1.00 77.75 155 VAL A C 1
ATOM 1215 O O . VAL A 1 155 ? -27.066 -1.794 3.952 1.00 77.75 155 VAL A O 1
#

Sequence (155 aa):
VINLEFDNHSAITWEGRSCNGRSVEGSSVGVMFYGETGSLLIESGNSYKIYDLKNNLVKEIKNNSTIDARNVADPAQELDALHIHNFFDGIRKGAKLNSDILGGHQSTLLVQLGNIALRSGHTLHIDPKNGHIINDKEAMKYWSREYQPGWEPKV